Protein AF-G9ESB7-F1 (afdb_monomer)

pLDDT: mean 85.66, std 17.67, range [47.03, 98.62]

Nearest PDB structures (foldseek):
  6x62-assembly1_Bd  TM=8.348E-01  e=1.429E-19  Legionella pneumophila
  7muq-assembly1_KD  TM=8.216E-01  e=1.855E-19  Legionella pneumophila
  3ady-assembly1_A  TM=9.720E-01  e=7.922E-17  Legionella pneumophila subsp. pneumophila str. Philadelphia 1
  7muy-assembly1_FD  TM=8.218E-01  e=1.226E-18  Legionella pneumophila
  6x62-assembly1_ED  TM=7.582E-01  e=1.698E-18  Legionella pneumophila

Solvent-accessible surface area (backbone atoms only — not comparable to full-atom values): 7096 Å² total; per-residue (Å²): 124,67,67,66,57,51,55,53,50,53,52,52,52,49,48,56,52,49,50,63,71,71,48,69,80,69,80,81,48,54,82,40,38,48,89,42,81,60,29,59,50,67,46,65,43,81,48,76,45,51,49,68,60,56,54,45,52,53,28,50,76,40,71,26,46,75,43,80,41,69,68,84,60,96,68,74,59,64,40,76,46,83,48,73,73,38,32,46,32,55,53,51,49,55,51,30,58,64,40,50,82,55,28,44,56,38,49,40,74,92,78,34,36,35,35,43,34,38,47,88,83,81,129

InterPro domains:
  IPR031817 DotD protein [PF16816] (2-118)
  IPR038140 DotD superfamily [G3DSA:3.55.50.60] (1-123)

Radius of gyration: 17.4 Å; Cα contacts (8 Å, |Δi|>4): 172; chains: 1; bounding box: 59×30×37 Å

Foldseek 3Di:
DVVVVVVVVVVVVVVVVVCPVVPPPQPPCCVQLPDDPLQQDWDFDFDWAALVVVLCVLLVSSVAAEAEADDQDPDGQIDGDGGDTDTSSVVLVNSQRSCPQQWHWGADRVRRYIYIYGDPPDD

Mean predicted aligned error: 9.07 Å

Structure (mmCIF, N/CA/C/O backbone):
data_AF-G9ESB7-F1
#
_entry.id   AF-G9ESB7-F1
#
loop_
_atom_site.group_PDB
_atom_site.id
_atom_site.type_symbol
_atom_site.label_atom_id
_atom_site.label_alt_id
_atom_site.label_comp_id
_atom_site.label_asym_id
_atom_sit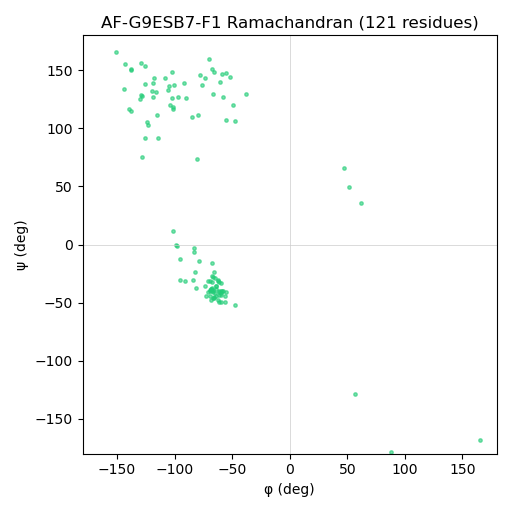e.label_entity_id
_atom_site.label_seq_id
_atom_site.pdbx_PDB_ins_c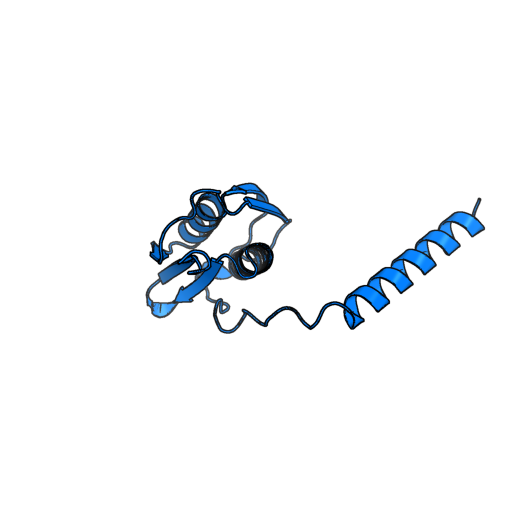ode
_atom_site.Cartn_x
_atom_site.Cartn_y
_atom_site.Cartn_z
_atom_site.occupancy
_atom_site.B_iso_or_equiv
_atom_site.auth_seq_id
_atom_site.auth_comp_id
_atom_site.auth_asym_id
_atom_site.auth_atom_id
_atom_site.pdbx_PDB_model_num
ATOM 1 N N . MET A 1 1 ? 46.283 9.165 3.945 1.00 52.16 1 MET A N 1
ATOM 2 C CA . MET A 1 1 ? 45.005 8.443 4.168 1.00 52.16 1 MET A CA 1
ATOM 3 C C . MET A 1 1 ? 43.826 9.349 4.549 1.00 52.16 1 MET A C 1
ATOM 5 O O . MET A 1 1 ? 42.706 8.870 4.475 1.00 52.16 1 MET A O 1
ATOM 9 N N . ALA A 1 2 ? 44.010 10.641 4.865 1.00 53.44 2 ALA A N 1
ATOM 10 C CA . ALA A 1 2 ? 42.884 11.561 5.098 1.00 53.44 2 ALA A CA 1
ATOM 11 C C . ALA A 1 2 ? 42.264 12.125 3.797 1.00 53.44 2 ALA A C 1
ATOM 13 O O . ALA A 1 2 ? 41.046 12.224 3.688 1.00 53.44 2 ALA A O 1
ATOM 14 N N . GLU A 1 3 ? 43.074 12.417 2.773 1.00 52.06 3 GLU A N 1
ATOM 15 C CA . GLU A 1 3 ? 42.596 13.027 1.515 1.00 52.06 3 GLU A CA 1
ATOM 16 C C . GLU A 1 3 ? 41.682 12.120 0.673 1.00 52.06 3 GLU A C 1
ATOM 18 O O . GLU A 1 3 ? 40.746 12.612 0.047 1.00 52.06 3 GLU A O 1
ATOM 23 N N . ALA A 1 4 ? 41.889 10.798 0.702 1.00 51.47 4 ALA A N 1
ATOM 24 C CA . ALA A 1 4 ? 41.054 9.836 -0.028 1.00 51.47 4 ALA A CA 1
ATOM 25 C C . ALA A 1 4 ? 39.642 9.691 0.576 1.00 51.47 4 ALA A C 1
ATOM 27 O O . ALA A 1 4 ? 38.678 9.459 -0.144 1.00 51.47 4 ALA A O 1
ATOM 28 N N . ALA A 1 5 ? 39.500 9.864 1.894 1.00 49.16 5 ALA A N 1
ATOM 29 C CA . ALA A 1 5 ? 38.197 9.805 2.558 1.00 49.16 5 ALA A CA 1
ATOM 30 C C . ALA A 1 5 ? 37.353 11.065 2.276 1.00 49.16 5 ALA A C 1
ATOM 32 O O . ALA A 1 5 ? 36.137 10.976 2.095 1.00 49.16 5 ALA A O 1
ATOM 33 N N . VAL A 1 6 ? 38.005 12.231 2.179 1.00 54.91 6 VAL A N 1
ATOM 34 C CA . VAL A 1 6 ? 37.350 13.506 1.839 1.00 54.91 6 VAL A CA 1
ATOM 35 C C . VAL A 1 6 ? 36.878 13.517 0.382 1.00 54.91 6 VAL A C 1
ATOM 37 O O . VAL A 1 6 ? 35.738 13.880 0.116 1.00 54.91 6 VAL A O 1
ATOM 40 N N . SER A 1 7 ? 37.703 13.048 -0.556 1.00 52.81 7 SER A N 1
ATOM 41 C CA . SER A 1 7 ? 37.370 13.048 -1.992 1.00 52.81 7 SER A CA 1
ATOM 42 C C . SER A 1 7 ? 36.258 12.057 -2.372 1.00 52.81 7 SER A C 1
ATOM 44 O O . SER A 1 7 ? 35.442 12.351 -3.249 1.00 52.81 7 SER A O 1
ATOM 46 N N . VAL A 1 8 ? 36.147 10.926 -1.667 1.00 56.12 8 VAL A N 1
ATOM 47 C CA . VAL A 1 8 ? 34.990 10.020 -1.797 1.00 56.12 8 VAL A CA 1
ATOM 48 C C . VAL A 1 8 ? 33.714 10.672 -1.250 1.00 56.12 8 VAL A C 1
ATOM 50 O O . VAL A 1 8 ? 32.659 10.557 -1.868 1.00 56.12 8 VAL A O 1
ATOM 53 N N . SER A 1 9 ? 33.803 11.400 -0.133 1.00 48.91 9 SER A N 1
ATOM 54 C CA . SER A 1 9 ? 32.643 12.072 0.475 1.00 48.91 9 SER A CA 1
ATOM 55 C C . SER A 1 9 ? 32.099 13.205 -0.403 1.00 48.91 9 SER A C 1
ATOM 57 O O . SER A 1 9 ? 30.885 13.336 -0.548 1.00 48.91 9 SER A O 1
ATOM 59 N N . ASP A 1 10 ? 32.978 13.981 -1.042 1.00 60.06 10 ASP A N 1
ATOM 60 C CA . ASP A 1 10 ? 32.593 15.071 -1.950 1.00 60.06 10 ASP A CA 1
ATOM 61 C C . ASP A 1 10 ? 31.896 14.539 -3.216 1.00 60.06 10 ASP A C 1
ATOM 63 O O . ASP A 1 10 ? 30.843 15.030 -3.619 1.00 60.06 10 ASP A O 1
ATOM 67 N N . SER A 1 11 ? 32.408 13.431 -3.764 1.00 57.47 11 SER A N 1
ATOM 68 C CA . SER A 1 11 ? 31.804 12.741 -4.912 1.00 57.47 11 SER A CA 1
ATOM 69 C C . SER A 1 11 ? 30.417 12.171 -4.587 1.00 57.47 11 SER A C 1
ATOM 71 O O . SER A 1 11 ? 29.513 12.248 -5.415 1.00 57.47 11 SER A O 1
ATOM 73 N N . MET A 1 12 ? 30.219 11.645 -3.372 1.00 56.19 12 MET A N 1
ATOM 74 C CA . MET A 1 12 ? 28.910 11.164 -2.904 1.00 56.19 12 MET A CA 1
ATOM 75 C C . MET A 1 12 ? 27.913 12.316 -2.719 1.00 56.19 12 MET A C 1
ATOM 77 O O . MET A 1 12 ? 26.732 12.172 -3.034 1.00 56.19 12 MET A O 1
ATOM 81 N N . HIS A 1 13 ? 28.373 13.476 -2.243 1.00 58.38 13 HIS A N 1
ATOM 82 C CA . HIS A 1 13 ? 27.533 14.667 -2.122 1.00 58.38 13 HIS A CA 1
ATOM 83 C C . HIS A 1 13 ? 27.146 15.258 -3.478 1.00 58.38 13 HIS A C 1
ATOM 85 O O . HIS A 1 13 ? 25.999 15.678 -3.648 1.00 58.38 13 HIS A O 1
ATOM 91 N N . GLU A 1 14 ? 28.064 15.266 -4.442 1.00 64.56 14 GLU A N 1
ATOM 92 C CA . GLU A 1 14 ? 27.771 15.715 -5.801 1.00 64.56 14 GLU A CA 1
ATOM 93 C C . GLU A 1 14 ? 26.836 14.733 -6.515 1.00 64.56 14 GLU A C 1
ATOM 95 O O . GLU A 1 14 ? 25.872 15.178 -7.132 1.00 64.56 14 GLU A O 1
ATOM 100 N N . MET A 1 15 ? 27.021 13.415 -6.332 1.00 51.88 15 MET A N 1
ATOM 101 C CA . MET A 1 15 ? 26.074 12.382 -6.781 1.00 51.88 15 MET A CA 1
ATOM 102 C 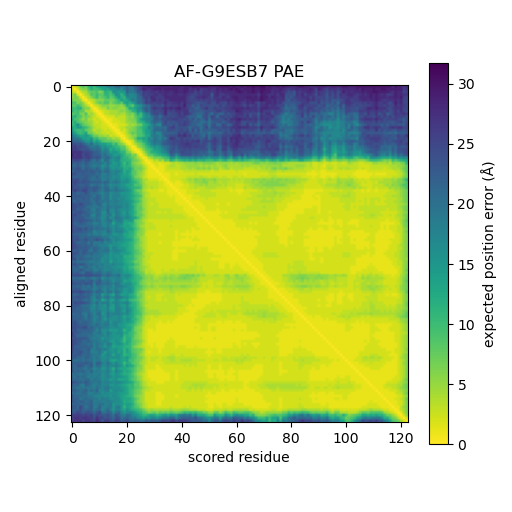C . MET A 1 15 ? 24.668 12.604 -6.206 1.00 51.88 15 MET A C 1
ATOM 104 O O . MET A 1 15 ?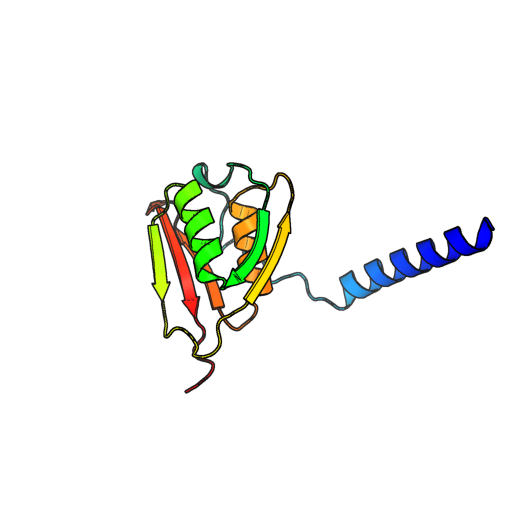 23.701 12.694 -6.956 1.00 51.88 15 MET A O 1
ATOM 108 N N . ALA A 1 16 ? 24.547 12.816 -4.894 1.00 57.03 16 ALA A N 1
ATOM 109 C CA . ALA A 1 16 ? 23.258 13.103 -4.269 1.00 57.03 16 ALA A CA 1
ATOM 110 C C . ALA A 1 16 ? 22.617 14.405 -4.795 1.00 57.03 16 ALA A C 1
ATOM 112 O O . ALA A 1 16 ? 21.390 14.516 -4.871 1.00 57.03 16 ALA A O 1
ATOM 113 N N . ARG A 1 17 ? 23.430 15.406 -5.169 1.00 58.09 17 ARG A N 1
ATOM 114 C CA . ARG A 1 17 ? 22.965 16.673 -5.754 1.00 58.09 17 ARG A CA 1
ATOM 115 C C . ARG A 1 17 ? 22.470 16.490 -7.189 1.00 58.09 17 ARG A C 1
ATOM 117 O O . ARG A 1 17 ? 21.404 17.013 -7.507 1.00 58.09 17 ARG A O 1
ATOM 124 N N . ILE A 1 18 ? 23.189 15.744 -8.032 1.00 58.69 18 ILE A N 1
ATOM 125 C CA . ILE A 1 18 ? 22.747 15.444 -9.404 1.00 58.69 18 ILE A CA 1
ATOM 126 C C . ILE A 1 18 ? 21.528 14.518 -9.410 1.00 58.69 18 ILE A C 1
ATOM 128 O O . ILE A 1 18 ? 20.611 14.758 -10.187 1.00 58.69 18 ILE A O 1
ATOM 132 N N . GLU A 1 19 ? 21.445 13.532 -8.512 1.00 49.44 19 GLU A N 1
ATOM 133 C CA . GLU A 1 19 ? 20.271 12.659 -8.394 1.00 49.44 19 GLU A CA 1
ATOM 134 C C . GLU A 1 19 ? 19.017 13.477 -8.070 1.00 49.44 19 GLU A C 1
ATOM 136 O O . GLU A 1 19 ? 17.975 13.277 -8.689 1.00 49.44 19 GLU A O 1
ATOM 141 N N . LYS A 1 20 ? 19.131 14.492 -7.204 1.00 49.16 20 LYS A N 1
ATOM 142 C CA . LYS A 1 20 ? 18.029 15.413 -6.881 1.00 49.16 20 LYS A CA 1
ATOM 143 C C . LYS A 1 20 ? 17.565 16.292 -8.052 1.00 49.16 20 LYS A C 1
ATOM 145 O O . LYS A 1 20 ? 16.452 16.807 -8.006 1.00 49.16 20 LYS A O 1
ATOM 150 N N . VAL A 1 21 ? 18.426 16.523 -9.046 1.00 53.50 21 VAL A N 1
ATOM 151 C CA . VAL A 1 21 ? 18.147 17.363 -10.227 1.00 53.50 21 VAL A CA 1
ATOM 152 C C . VAL A 1 21 ? 17.678 16.520 -11.418 1.00 53.50 21 VAL A C 1
ATOM 154 O O . VAL A 1 21 ? 16.891 16.995 -12.234 1.00 53.50 21 VAL A O 1
ATOM 157 N N . VAL A 1 22 ? 18.137 15.270 -11.518 1.00 52.19 22 VAL A N 1
ATOM 158 C CA . VAL A 1 22 ? 17.835 14.350 -12.626 1.00 52.19 22 VAL A CA 1
ATOM 159 C C . VAL A 1 22 ? 16.591 13.501 -12.345 1.00 52.19 22 VAL A C 1
ATOM 161 O O . VAL A 1 22 ? 15.850 13.182 -13.274 1.00 52.19 22 VAL A O 1
ATOM 164 N N . VAL A 1 23 ? 16.319 13.163 -11.081 1.00 49.47 23 VAL A N 1
ATOM 165 C CA . VAL A 1 23 ? 15.084 12.484 -10.675 1.00 49.47 23 VAL A CA 1
ATOM 166 C C . VAL A 1 23 ? 14.015 13.563 -10.456 1.00 49.47 23 VAL A C 1
ATOM 168 O O . VAL A 1 23 ? 14.138 14.341 -9.508 1.00 49.47 23 VAL A O 1
ATOM 171 N N . PRO A 1 24 ? 12.977 13.675 -11.314 1.00 47.03 24 PRO A N 1
ATOM 172 C CA . PRO A 1 24 ? 11.886 14.615 -11.066 1.00 47.03 24 PRO A CA 1
ATOM 173 C C . PRO A 1 24 ? 11.297 14.335 -9.678 1.00 47.03 24 PRO A C 1
ATOM 175 O O . PRO A 1 24 ? 11.301 13.171 -9.265 1.00 47.03 24 PRO A O 1
ATOM 178 N N . PRO A 1 25 ? 10.800 15.360 -8.952 1.00 53.19 25 PRO A N 1
ATOM 179 C CA . PRO A 1 25 ? 10.224 15.157 -7.629 1.00 53.19 25 PRO A CA 1
ATOM 180 C C . PRO A 1 25 ? 9.232 14.006 -7.728 1.00 53.19 25 PRO A C 1
ATOM 182 O O . PRO A 1 25 ? 8.334 14.035 -8.576 1.00 53.19 25 PRO A O 1
ATOM 185 N N . HIS A 1 26 ? 9.494 12.959 -6.942 1.00 59.56 26 HIS A N 1
ATOM 186 C CA . HIS A 1 26 ? 8.693 11.747 -6.876 1.00 59.56 26 HIS A CA 1
ATOM 187 C C . HIS A 1 26 ? 7.220 12.127 -6.979 1.00 59.56 26 HIS A C 1
ATOM 189 O O . HIS A 1 26 ? 6.795 13.061 -6.299 1.00 59.56 26 HIS A O 1
ATOM 195 N N . LYS A 1 27 ? 6.472 11.473 -7.876 1.00 62.78 27 LYS A N 1
ATOM 196 C CA . LYS A 1 27 ? 5.048 11.756 -8.082 1.00 62.78 27 LYS A CA 1
ATOM 197 C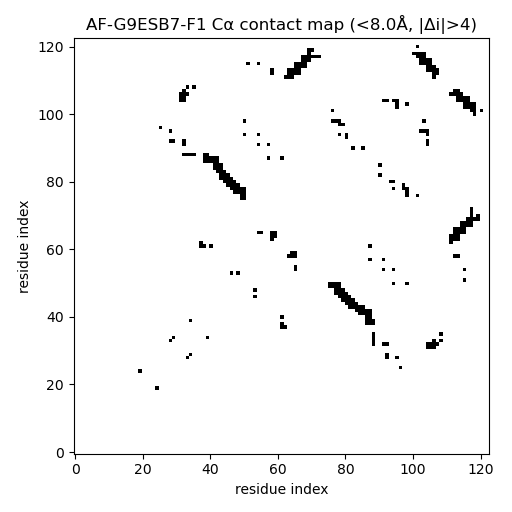 C . LYS A 1 27 ? 4.370 11.819 -6.716 1.00 62.78 27 LYS A C 1
ATOM 199 O O . LYS A 1 27 ? 4.194 10.773 -6.109 1.00 62.78 27 LYS A O 1
ATOM 204 N N . ASP A 1 28 ? 4.016 13.018 -6.258 1.00 80.88 28 ASP A N 1
ATOM 205 C CA . ASP A 1 28 ? 3.453 13.207 -4.926 1.00 80.88 28 ASP A CA 1
ATOM 206 C C . ASP A 1 28 ? 2.224 12.303 -4.772 1.00 80.88 28 ASP A C 1
ATOM 208 O O . ASP A 1 28 ? 1.184 12.508 -5.401 1.00 80.88 28 ASP A O 1
ATOM 212 N N . ASN A 1 29 ? 2.384 11.239 -3.989 1.00 89.75 29 ASN A N 1
ATOM 213 C CA . ASN A 1 29 ? 1.339 10.261 -3.717 1.00 89.75 29 ASN A CA 1
ATOM 214 C C . ASN A 1 29 ? 0.705 10.501 -2.344 1.00 89.75 29 ASN A C 1
ATOM 216 O O . ASN A 1 29 ? -0.087 9.687 -1.874 1.00 89.75 29 ASN A O 1
ATOM 220 N N . THR A 1 30 ? 0.985 11.645 -1.708 1.00 90.56 30 THR A N 1
ATOM 221 C CA . THR A 1 30 ? 0.364 12.026 -0.434 1.00 90.56 30 THR A CA 1
ATOM 222 C C . THR A 1 30 ? -1.135 12.289 -0.585 1.00 90.56 30 THR A C 1
ATOM 224 O O . THR A 1 30 ? -1.895 12.031 0.346 1.00 90.56 30 THR A O 1
ATOM 227 N N . LEU A 1 31 ? -1.589 12.714 -1.771 1.00 90.69 31 LEU A N 1
ATOM 228 C CA . LEU A 1 31 ? -3.013 12.866 -2.082 1.00 90.69 31 LEU A CA 1
ATOM 229 C C . LEU A 1 31 ? -3.739 11.519 -2.213 1.00 90.69 31 LEU A C 1
ATOM 231 O O . LEU A 1 31 ? -4.871 11.382 -1.750 1.00 90.69 31 LEU A O 1
ATOM 235 N N . THR A 1 32 ? -3.111 10.520 -2.840 1.00 95.06 32 THR A N 1
ATOM 236 C CA . THR A 1 32 ? -3.694 9.175 -3.004 1.00 95.06 32 THR A CA 1
ATOM 237 C C . THR A 1 32 ? -3.501 8.303 -1.769 1.00 95.06 32 THR A C 1
ATOM 239 O O . THR A 1 32 ? -4.281 7.378 -1.544 1.00 95.06 32 THR A O 1
ATOM 242 N N . ILE A 1 33 ? -2.488 8.600 -0.958 1.00 97.12 33 ILE A N 1
ATOM 243 C CA . ILE A 1 33 ? -2.134 7.909 0.281 1.00 97.12 33 ILE A CA 1
ATOM 244 C C . ILE A 1 33 ? -2.013 8.977 1.378 1.00 97.12 33 ILE A C 1
ATOM 246 O O . ILE A 1 33 ? -0.899 9.361 1.743 1.00 97.12 33 ILE A O 1
ATOM 250 N N . PRO A 1 34 ? -3.133 9.517 1.893 1.00 96.19 34 PRO A N 1
ATOM 251 C CA . PRO A 1 34 ? -3.105 10.570 2.903 1.00 96.19 34 PRO A CA 1
ATOM 252 C C . PRO A 1 34 ? -2.612 10.062 4.255 1.00 96.19 34 PRO A C 1
ATOM 254 O O . PRO A 1 34 ? -2.684 8.876 4.582 1.00 96.19 34 PRO A O 1
ATOM 257 N N . ASN A 1 35 ? -2.165 10.997 5.090 1.00 92.12 35 ASN A N 1
ATOM 258 C CA . ASN A 1 35 ? -1.992 10.718 6.509 1.00 92.12 35 ASN A CA 1
ATOM 259 C C . ASN A 1 35 ? -3.378 10.489 7.133 1.00 92.12 35 ASN A C 1
ATOM 261 O O . ASN A 1 35 ? -4.284 11.304 6.966 1.00 92.12 35 ASN A O 1
ATOM 265 N N . ALA A 1 36 ? -3.540 9.393 7.866 1.00 93.75 36 ALA A N 1
ATOM 266 C CA . ALA A 1 36 ? -4.756 9.072 8.607 1.00 93.75 36 ALA A CA 1
ATOM 267 C C . ALA A 1 36 ? -4.374 8.518 9.977 1.00 93.75 36 ALA A C 1
ATOM 269 O O . ALA A 1 36 ? -3.327 7.888 10.095 1.00 93.75 36 ALA A O 1
ATOM 270 N N . TYR A 1 37 ? -5.224 8.705 10.991 1.00 93.81 37 TYR A N 1
ATOM 271 C CA . TYR A 1 37 ? -4.943 8.308 12.379 1.00 93.81 37 TYR A CA 1
ATOM 272 C C . TYR A 1 37 ? -4.399 6.869 12.497 1.00 93.81 37 TYR A C 1
ATOM 274 O O . TYR A 1 37 ? -3.302 6.648 12.998 1.00 93.81 37 TYR A O 1
ATOM 282 N N . ASN A 1 38 ? -5.099 5.902 11.901 1.00 93.31 38 ASN A N 1
ATOM 283 C CA . ASN A 1 38 ? -4.709 4.485 11.902 1.00 93.31 38 ASN A CA 1
ATOM 284 C C . ASN A 1 38 ? -3.431 4.169 11.095 1.00 93.31 38 ASN A C 1
ATOM 286 O O . ASN A 1 38 ? -2.860 3.093 11.243 1.00 93.31 38 ASN A O 1
ATOM 290 N N . LEU A 1 39 ? -2.985 5.081 10.227 1.00 96.19 39 LEU A N 1
ATOM 291 C CA . LEU A 1 39 ? -1.756 4.948 9.437 1.00 96.19 39 LEU A CA 1
ATOM 292 C C . LEU A 1 39 ? -0.562 5.687 10.059 1.00 96.19 39 LEU A C 1
ATOM 294 O O . LEU A 1 39 ? 0.540 5.621 9.516 1.00 96.19 39 LEU A O 1
ATOM 298 N N . GLN A 1 40 ? -0.757 6.373 11.191 1.00 96.44 40 GLN A N 1
ATOM 299 C CA . GLN A 1 40 ? 0.333 7.001 11.944 1.00 96.44 40 GLN A CA 1
ATOM 300 C C . GLN A 1 40 ? 1.120 6.007 12.800 1.00 96.44 40 GLN A C 1
ATOM 302 O O . GLN A 1 40 ? 2.219 6.340 13.246 1.00 96.44 40 GLN A O 1
ATOM 307 N N . ALA A 1 41 ? 0.585 4.798 13.012 1.00 95.50 41 ALA A N 1
ATOM 308 C CA . ALA A 1 41 ? 1.325 3.707 13.630 1.00 95.50 41 ALA A CA 1
ATOM 309 C C . ALA A 1 41 ? 2.664 3.506 12.908 1.00 95.50 41 ALA A C 1
ATOM 311 O O . ALA A 1 41 ? 2.764 3.703 11.695 1.00 95.50 41 ALA A O 1
ATOM 312 N N . ARG A 1 42 ? 3.701 3.153 13.666 1.00 97.38 42 ARG A N 1
ATOM 313 C CA . ARG A 1 42 ? 5.067 3.031 13.154 1.00 97.38 42 ARG A CA 1
ATOM 314 C C . ARG A 1 42 ? 5.470 1.570 13.074 1.00 97.38 42 ARG A C 1
ATOM 316 O O . ARG A 1 42 ? 5.094 0.774 13.933 1.00 97.38 42 ARG A O 1
ATOM 323 N N . ALA A 1 43 ? 6.228 1.228 12.044 1.00 96.38 43 ALA A N 1
ATOM 324 C CA . ALA A 1 43 ? 6.757 -0.108 11.842 1.00 96.38 43 ALA A CA 1
ATOM 325 C C . ALA A 1 43 ? 8.169 -0.054 11.256 1.00 96.38 43 ALA A C 1
ATOM 327 O O . ALA A 1 43 ? 8.553 0.900 10.579 1.00 96.38 43 ALA A O 1
ATOM 328 N N . SER A 1 44 ? 8.921 -1.118 11.510 1.00 96.94 44 SER A N 1
ATOM 329 C CA . SER A 1 44 ? 10.151 -1.432 10.791 1.00 96.94 44 SER A CA 1
ATOM 330 C C . SER A 1 44 ? 9.852 -2.582 9.838 1.00 96.94 44 SER A C 1
ATOM 332 O O . SER A 1 44 ? 9.172 -3.537 10.217 1.00 96.94 44 SER A O 1
ATOM 334 N N . VAL A 1 45 ? 10.338 -2.483 8.608 1.00 95.62 45 VAL A N 1
ATOM 335 C CA . VAL A 1 45 ? 10.092 -3.456 7.546 1.00 95.62 45 VAL A CA 1
ATOM 336 C C . VAL A 1 45 ? 11.429 -3.858 6.957 1.00 95.62 45 VAL A C 1
ATOM 338 O O . VAL A 1 45 ? 12.203 -3.001 6.548 1.00 95.62 45 VAL A O 1
ATOM 341 N N . ASP A 1 46 ? 11.673 -5.160 6.895 1.00 95.81 46 ASP A N 1
ATOM 342 C CA . ASP A 1 46 ? 12.711 -5.747 6.058 1.00 95.81 46 ASP A CA 1
ATOM 343 C C . ASP A 1 46 ? 12.018 -6.776 5.164 1.00 95.81 46 ASP A C 1
ATOM 345 O O . ASP A 1 46 ? 11.505 -7.793 5.640 1.00 95.81 46 ASP A O 1
ATOM 349 N N . TRP A 1 47 ? 11.844 -6.426 3.892 1.00 95.81 47 TRP A N 1
ATOM 350 C CA . TRP A 1 47 ? 11.016 -7.180 2.959 1.00 95.81 47 TRP A CA 1
ATOM 351 C C . TRP A 1 47 ? 11.616 -7.175 1.563 1.00 95.81 47 TRP A C 1
ATOM 353 O O . TRP A 1 47 ? 11.921 -6.113 1.030 1.00 95.81 47 TRP A O 1
ATOM 363 N N . SER A 1 48 ? 11.655 -8.348 0.936 1.00 96.38 48 SER A N 1
ATOM 364 C CA . SER A 1 48 ? 11.909 -8.506 -0.495 1.00 96.38 48 SER A CA 1
ATOM 365 C C . SER A 1 48 ? 10.946 -9.553 -1.045 1.00 96.38 48 SER A C 1
ATOM 367 O O . SER A 1 48 ? 10.998 -10.718 -0.653 1.00 96.38 48 SER A O 1
ATOM 369 N N . GLY A 1 49 ? 10.040 -9.155 -1.937 1.00 94.94 49 GLY A N 1
ATOM 370 C CA . GLY A 1 49 ? 9.011 -10.062 -2.442 1.00 94.94 49 GLY A CA 1
ATOM 371 C C . GLY A 1 49 ? 7.869 -9.359 -3.174 1.00 94.94 49 GLY A C 1
ATOM 372 O O . GLY A 1 49 ? 7.978 -8.170 -3.487 1.00 94.94 49 GLY A O 1
ATOM 373 N N . PRO A 1 50 ? 6.768 -10.078 -3.462 1.00 97.25 50 PRO A N 1
ATOM 374 C CA . PRO A 1 50 ? 5.606 -9.521 -4.146 1.00 97.25 50 PRO A CA 1
ATOM 375 C C . PRO A 1 50 ? 4.959 -8.363 -3.379 1.00 97.25 50 PRO A C 1
ATOM 377 O O . PRO A 1 50 ? 4.790 -8.422 -2.159 1.00 97.25 50 PRO A O 1
ATOM 380 N N . ILE A 1 51 ? 4.540 -7.333 -4.115 1.00 97.38 51 ILE A N 1
ATOM 381 C CA . ILE A 1 51 ? 3.879 -6.141 -3.569 1.00 97.38 51 ILE A CA 1
ATOM 382 C C . ILE A 1 51 ? 2.599 -6.461 -2.782 1.00 97.38 51 ILE A C 1
ATOM 384 O O . ILE A 1 51 ? 2.379 -5.893 -1.715 1.00 97.38 51 ILE A O 1
ATOM 388 N N . GLU A 1 52 ? 1.783 -7.403 -3.265 1.00 97.06 52 GLU A N 1
ATOM 389 C CA . GLU A 1 52 ? 0.486 -7.766 -2.671 1.00 97.06 52 GLU A CA 1
ATOM 390 C C . GLU A 1 52 ? 0.604 -8.170 -1.210 1.00 97.06 52 GLU A C 1
ATOM 392 O O . GLU A 1 52 ? -0.200 -7.752 -0.373 1.00 97.06 52 GLU A O 1
ATOM 397 N N . GLU A 1 53 ? 1.614 -8.980 -0.904 1.00 97.00 53 GLU A N 1
ATOM 398 C CA . GLU A 1 53 ? 1.770 -9.540 0.425 1.00 97.00 53 GLU A CA 1
ATOM 399 C C . GLU A 1 53 ? 2.133 -8.449 1.432 1.00 97.00 53 GLU A C 1
ATOM 401 O O . GLU A 1 53 ? 1.488 -8.338 2.480 1.00 97.00 53 GLU A O 1
ATOM 406 N N . LEU A 1 54 ? 3.108 -7.594 1.103 1.00 97.81 54 LEU A N 1
ATOM 407 C CA . LEU A 1 54 ? 3.488 -6.505 1.995 1.00 97.81 54 LEU A CA 1
ATOM 408 C C . LEU A 1 54 ? 2.361 -5.477 2.128 1.00 97.81 54 LEU A C 1
ATOM 410 O O . LEU A 1 54 ? 2.009 -5.125 3.254 1.00 97.81 54 LEU A O 1
ATOM 414 N N . THR A 1 55 ? 1.731 -5.049 1.027 1.00 98.19 55 THR A N 1
ATOM 415 C CA . THR A 1 55 ? 0.580 -4.133 1.085 1.00 98.19 55 THR A CA 1
ATOM 416 C C . THR A 1 55 ? -0.527 -4.705 1.970 1.00 98.19 55 THR A C 1
ATOM 418 O O . THR A 1 55 ? -1.095 -3.982 2.791 1.00 98.19 55 THR A O 1
ATOM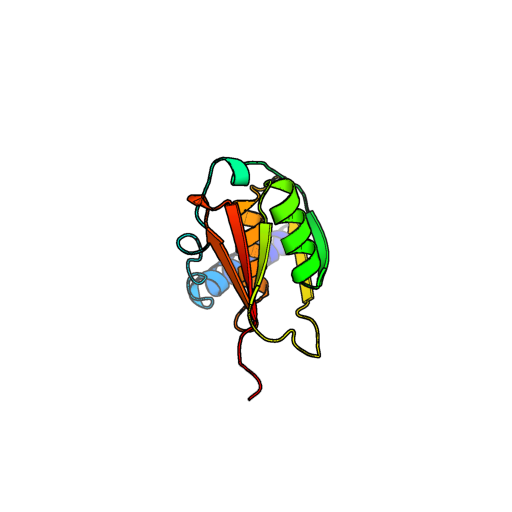 421 N N . SER A 1 56 ? -0.796 -6.013 1.882 1.00 98.25 56 SER A N 1
ATOM 422 C CA . SER A 1 56 ? -1.806 -6.655 2.721 1.00 98.25 56 SER A CA 1
ATOM 423 C C . SER A 1 56 ? -1.420 -6.719 4.196 1.00 98.25 56 SER A C 1
ATOM 425 O O . SER A 1 56 ? -2.291 -6.550 5.053 1.00 98.25 56 SER A O 1
ATOM 427 N N . ARG A 1 57 ? -0.144 -6.958 4.517 1.00 97.94 57 ARG A N 1
ATOM 428 C CA . ARG A 1 57 ? 0.355 -6.944 5.901 1.00 97.94 57 ARG A CA 1
ATOM 429 C C . ARG A 1 57 ? 0.236 -5.546 6.512 1.00 97.94 57 ARG A C 1
ATOM 431 O O . ARG A 1 57 ? -0.261 -5.423 7.630 1.00 97.94 57 ARG A O 1
ATOM 438 N N . ILE A 1 58 ? 0.613 -4.506 5.765 1.00 98.06 58 ILE A N 1
ATOM 439 C CA . ILE A 1 58 ? 0.528 -3.109 6.213 1.00 98.06 58 ILE A CA 1
ATOM 440 C C . ILE A 1 58 ? -0.930 -2.673 6.403 1.00 98.06 58 ILE A C 1
ATOM 442 O O . ILE A 1 58 ? -1.276 -2.134 7.453 1.00 98.06 58 ILE A O 1
ATOM 446 N N . ALA A 1 59 ? -1.814 -2.976 5.448 1.00 98.00 59 ALA A N 1
ATOM 447 C CA . ALA A 1 59 ? -3.241 -2.684 5.582 1.00 98.00 59 ALA A CA 1
ATOM 448 C C . ALA A 1 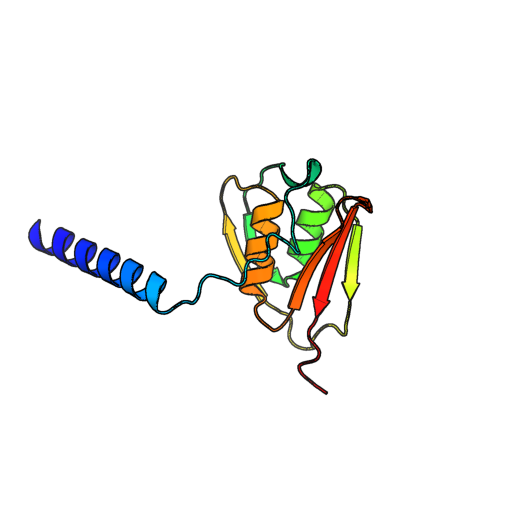59 ? -3.856 -3.396 6.797 1.00 98.00 59 ALA A C 1
ATOM 450 O O . ALA A 1 59 ? -4.584 -2.778 7.571 1.00 98.00 59 ALA A O 1
ATOM 451 N N . LYS A 1 60 ? -3.513 -4.673 7.020 1.00 97.94 60 LYS A N 1
ATOM 452 C CA . LYS A 1 60 ? -3.973 -5.432 8.190 1.00 97.94 60 LYS A CA 1
ATOM 453 C C . LYS A 1 60 ? -3.499 -4.803 9.503 1.00 97.94 60 LYS A C 1
ATOM 455 O O . LYS A 1 60 ? -4.304 -4.688 10.423 1.00 97.94 60 LYS A O 1
ATOM 460 N N . ALA A 1 61 ? -2.238 -4.375 9.581 1.00 96.88 61 ALA A N 1
ATOM 461 C CA . ALA A 1 61 ? -1.693 -3.684 10.753 1.00 96.88 61 ALA A CA 1
ATOM 462 C C . ALA A 1 61 ? -2.397 -2.343 11.029 1.00 96.88 61 ALA A C 1
ATOM 464 O O . ALA A 1 61 ? -2.552 -1.959 12.182 1.00 96.88 61 ALA A O 1
ATOM 465 N N . ALA A 1 62 ? -2.880 -1.667 9.983 1.00 97.31 62 ALA A N 1
ATOM 466 C CA . ALA A 1 62 ? -3.663 -0.438 10.091 1.00 97.31 62 ALA A CA 1
ATOM 467 C C . ALA A 1 62 ? -5.164 -0.666 10.366 1.00 97.31 62 ALA A C 1
ATOM 469 O O . ALA A 1 62 ? -5.911 0.304 10.491 1.00 97.31 62 ALA A O 1
ATOM 470 N N . HIS A 1 63 ? -5.635 -1.919 10.416 1.00 97.62 63 HIS A N 1
ATOM 471 C CA . HIS A 1 63 ? -7.060 -2.287 10.437 1.00 97.62 63 HIS A CA 1
ATOM 472 C C . HIS A 1 63 ? -7.849 -1.845 9.187 1.00 97.62 63 HIS A C 1
ATOM 474 O O . HIS A 1 63 ? -9.022 -1.481 9.272 1.00 97.62 63 HIS A O 1
ATOM 480 N N . TYR A 1 64 ? -7.213 -1.886 8.015 1.00 98.31 64 TYR A N 1
ATOM 481 C CA . TYR A 1 64 ? -7.831 -1.604 6.718 1.00 98.31 64 TYR A CA 1
ATOM 482 C C . TYR A 1 64 ? -8.116 -2.904 5.969 1.00 98.31 64 TYR A C 1
ATOM 484 O O . TYR A 1 64 ? -7.377 -3.887 6.056 1.00 98.31 64 TYR A O 1
ATOM 492 N N . LYS A 1 65 ? -9.181 -2.890 5.171 1.00 98.38 65 LYS A N 1
ATOM 493 C CA . LYS A 1 65 ? -9.444 -3.925 4.170 1.00 98.38 65 LYS A CA 1
ATOM 494 C C . LYS A 1 65 ? -8.558 -3.685 2.954 1.00 98.38 65 LYS A C 1
ATOM 496 O O . LYS A 1 65 ? -8.317 -2.541 2.577 1.00 98.38 65 LYS A O 1
ATOM 501 N N . VAL A 1 66 ? -8.128 -4.762 2.309 1.00 97.94 66 VAL A N 1
ATOM 502 C CA . VAL A 1 66 ? -7.378 -4.699 1.049 1.00 97.94 66 VAL A CA 1
ATOM 503 C C . VAL A 1 66 ? -8.324 -4.988 -0.100 1.00 97.94 66 VAL A C 1
ATOM 505 O O . VAL A 1 66 ? -9.129 -5.918 -0.023 1.00 97.94 66 VAL A O 1
ATOM 508 N N . ARG A 1 67 ? -8.207 -4.226 -1.183 1.00 98.12 67 ARG A N 1
ATOM 509 C CA . ARG A 1 67 ? -8.905 -4.506 -2.436 1.00 98.12 67 ARG A CA 1
ATOM 510 C C . ARG A 1 67 ? -7.927 -4.461 -3.599 1.00 98.12 67 ARG A C 1
ATOM 512 O O . ARG A 1 67 ? -7.254 -3.461 -3.810 1.00 98.12 67 ARG A O 1
ATOM 519 N N . ILE A 1 68 ? -7.874 -5.540 -4.367 1.00 96.50 68 ILE A N 1
ATOM 520 C CA . ILE A 1 68 ? -7.025 -5.627 -5.555 1.00 96.50 68 ILE A CA 1
ATOM 521 C C . ILE A 1 68 ? -7.886 -5.305 -6.776 1.00 96.50 68 ILE A C 1
ATOM 523 O O . ILE A 1 68 ? -8.961 -5.883 -6.950 1.00 96.50 68 ILE A O 1
ATOM 527 N N . LEU A 1 69 ? -7.438 -4.356 -7.595 1.00 96.00 69 LEU A N 1
ATOM 528 C CA . LEU A 1 69 ? -8.102 -3.932 -8.824 1.00 96.00 69 LEU A CA 1
ATOM 529 C C . LEU A 1 69 ? -7.202 -4.189 -10.034 1.00 96.00 69 LEU A C 1
ATOM 531 O O . LEU A 1 69 ? -5.993 -3.975 -9.989 1.00 96.00 69 LEU A O 1
ATOM 535 N N . GLY A 1 70 ? -7.820 -4.583 -11.145 1.00 92.31 70 GLY A N 1
ATOM 536 C CA . GLY A 1 70 ? -7.104 -4.971 -12.359 1.00 92.31 70 GLY A CA 1
ATOM 537 C C . GLY A 1 70 ? -6.726 -6.452 -12.370 1.00 92.31 70 GLY A C 1
ATOM 538 O O . GLY A 1 70 ? -7.074 -7.214 -11.469 1.00 92.31 70 GLY A O 1
ATOM 539 N N . LYS A 1 71 ? -6.049 -6.873 -13.441 1.00 91.38 71 LYS A N 1
ATOM 540 C CA . LYS A 1 71 ? -5.576 -8.249 -13.602 1.00 91.38 71 LYS A CA 1
ATOM 541 C C . LYS A 1 71 ? -4.179 -8.361 -13.003 1.00 91.38 71 LYS A C 1
ATOM 543 O O . LYS A 1 71 ? -3.299 -7.603 -13.403 1.00 91.38 71 LYS A O 1
ATOM 548 N N . VAL A 1 72 ? -3.986 -9.316 -12.095 1.00 91.19 72 VAL A N 1
ATOM 549 C CA . VAL A 1 72 ? -2.657 -9.628 -11.554 1.00 91.19 72 VAL A CA 1
ATOM 550 C C . VAL A 1 72 ? -1.730 -10.007 -12.718 1.00 91.19 72 VAL A C 1
ATOM 552 O O . VAL A 1 72 ? -2.113 -10.845 -13.546 1.00 91.19 72 VAL A O 1
ATOM 555 N N . PRO A 1 73 ? -0.555 -9.370 -12.852 1.00 90.56 73 PRO A N 1
ATOM 556 C CA . PRO A 1 73 ? 0.371 -9.677 -13.931 1.00 90.56 73 PRO A CA 1
ATOM 557 C C . PRO A 1 73 ? 0.918 -11.101 -13.783 1.00 90.56 73 PRO A C 1
ATOM 559 O O . PRO A 1 73 ? 1.102 -11.596 -12.675 1.00 90.56 73 PRO A O 1
ATOM 562 N N . ALA A 1 74 ? 1.216 -11.754 -14.910 1.00 91.19 74 ALA A N 1
ATOM 563 C CA . ALA A 1 74 ? 1.798 -13.101 -14.900 1.00 91.19 74 ALA A CA 1
ATOM 564 C C . ALA A 1 74 ? 3.180 -13.135 -14.222 1.00 91.19 74 ALA A C 1
ATOM 566 O O . ALA A 1 74 ? 3.550 -14.132 -13.611 1.00 91.19 74 ALA A O 1
ATOM 567 N N . ILE A 1 75 ? 3.926 -12.030 -14.325 1.00 91.44 75 ILE A N 1
ATOM 568 C CA . ILE A 1 75 ? 5.173 -11.806 -13.597 1.00 91.44 75 ILE A CA 1
ATOM 569 C C . ILE A 1 75 ? 4.848 -10.884 -12.411 1.00 91.44 75 ILE A C 1
ATOM 571 O O . ILE A 1 75 ? 4.441 -9.742 -12.652 1.00 91.44 75 ILE A O 1
ATOM 575 N N . PRO A 1 76 ? 5.021 -11.337 -11.155 1.00 93.56 76 PRO A N 1
ATOM 576 C CA . PRO A 1 76 ? 4.740 -10.522 -9.978 1.00 93.56 76 PRO A CA 1
ATOM 577 C C . PRO A 1 76 ? 5.558 -9.229 -9.944 1.00 93.56 76 PRO A C 1
ATOM 579 O O . PRO A 1 76 ? 6.720 -9.192 -10.353 1.00 93.56 76 PRO A O 1
ATOM 582 N N . ILE A 1 77 ? 4.967 -8.164 -9.401 1.00 94.00 77 ILE A N 1
ATOM 583 C CA . ILE A 1 77 ? 5.699 -6.927 -9.112 1.00 94.00 77 ILE A CA 1
ATOM 584 C C . ILE A 1 77 ? 6.457 -7.136 -7.805 1.00 94.00 77 ILE A C 1
ATOM 586 O O . ILE A 1 77 ? 5.846 -7.265 -6.742 1.00 94.00 77 ILE A O 1
ATOM 590 N N . LEU A 1 78 ? 7.781 -7.186 -7.904 1.00 95.12 78 LEU A N 1
ATOM 591 C CA . LEU A 1 78 ? 8.675 -7.332 -6.764 1.00 95.12 78 LEU A CA 1
ATOM 592 C C . LEU A 1 78 ? 9.105 -5.960 -6.248 1.00 95.12 78 LEU A C 1
ATOM 594 O O . LEU A 1 78 ? 9.421 -5.070 -7.037 1.00 95.12 78 LEU A O 1
ATOM 598 N N . ILE A 1 79 ? 9.141 -5.834 -4.928 1.00 95.56 79 ILE A N 1
ATOM 599 C CA . ILE A 1 79 ? 9.620 -4.661 -4.197 1.00 95.56 79 ILE A CA 1
ATOM 600 C C . ILE A 1 79 ? 10.634 -5.107 -3.140 1.00 95.56 79 ILE A C 1
ATOM 602 O O . ILE A 1 79 ? 10.607 -6.262 -2.702 1.00 95.56 79 ILE A O 1
ATOM 606 N N . SER A 1 80 ? 11.511 -4.198 -2.722 1.00 95.12 80 SER A N 1
ATOM 607 C CA . SER A 1 80 ? 12.489 -4.432 -1.663 1.00 95.12 80 SER A CA 1
ATOM 608 C C . SER A 1 80 ? 12.617 -3.212 -0.756 1.00 95.12 80 SER A C 1
ATOM 610 O O . SER A 1 80 ? 13.043 -2.150 -1.200 1.00 95.12 80 SER A O 1
ATOM 612 N N . LEU A 1 81 ? 12.266 -3.354 0.518 1.00 90.25 81 LEU A N 1
ATOM 613 C CA . LEU A 1 81 ? 12.229 -2.268 1.497 1.00 90.25 81 LEU A CA 1
ATOM 614 C C . LEU A 1 81 ? 12.998 -2.676 2.750 1.00 90.25 81 LEU A C 1
ATOM 616 O O . LEU A 1 81 ? 12.705 -3.714 3.339 1.00 90.25 81 LEU A O 1
ATOM 620 N N . THR A 1 82 ? 13.920 -1.815 3.179 1.00 95.25 82 THR A N 1
ATOM 621 C CA . THR A 1 82 ? 14.600 -1.908 4.476 1.00 95.25 82 THR A CA 1
ATOM 622 C C . THR A 1 82 ? 14.401 -0.578 5.193 1.00 95.25 82 THR A C 1
ATOM 624 O O . THR A 1 82 ? 15.144 0.382 5.003 1.00 95.25 82 THR A O 1
ATOM 627 N N . ILE A 1 83 ? 13.339 -0.516 5.988 1.00 93.38 83 ILE A N 1
ATOM 628 C CA . ILE A 1 83 ? 12.845 0.675 6.673 1.00 93.38 83 ILE A CA 1
ATOM 629 C C . ILE A 1 83 ? 12.882 0.433 8.179 1.00 93.38 83 ILE A C 1
ATOM 631 O O . ILE A 1 83 ? 12.506 -0.635 8.666 1.00 93.38 83 ILE A O 1
ATOM 635 N N . LYS A 1 84 ? 13.289 1.449 8.939 1.00 96.31 84 LYS A N 1
ATOM 636 C CA . LYS A 1 84 ? 13.258 1.426 10.403 1.00 96.31 84 LYS A CA 1
ATOM 637 C C . LYS A 1 84 ? 12.356 2.532 10.915 1.00 96.31 84 LYS A C 1
ATOM 639 O O . LYS A 1 84 ? 12.578 3.687 10.577 1.00 96.31 84 LYS A O 1
ATOM 644 N N . ASP A 1 85 ? 11.403 2.155 11.764 1.00 96.44 85 ASP A 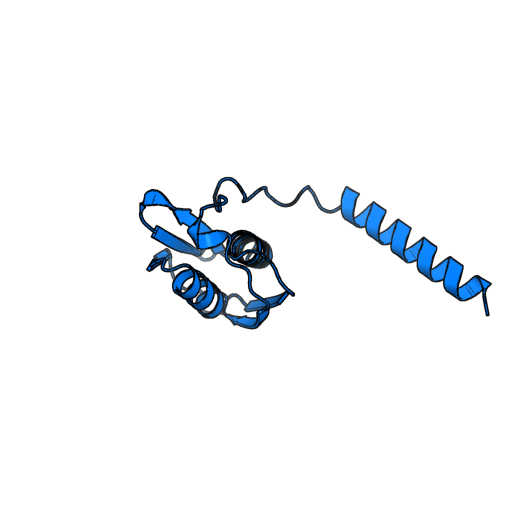N 1
ATOM 645 C CA . ASP A 1 85 ? 10.541 3.075 12.504 1.00 96.44 85 ASP A CA 1
ATOM 646 C C . ASP A 1 85 ? 9.943 4.177 11.606 1.00 96.44 85 ASP A C 1
ATOM 648 O O . ASP A 1 85 ? 10.259 5.356 11.726 1.00 96.44 85 ASP A O 1
ATOM 652 N N . GLN A 1 86 ? 9.082 3.801 10.664 1.00 97.12 86 GLN A N 1
ATOM 653 C CA . GLN A 1 86 ? 8.401 4.742 9.767 1.00 97.12 86 GLN A CA 1
ATOM 654 C C . GLN A 1 86 ? 6.891 4.528 9.843 1.00 97.12 86 GLN A C 1
ATOM 656 O O . GLN A 1 86 ? 6.429 3.449 10.221 1.00 97.12 86 GLN A O 1
ATOM 661 N N . SER A 1 87 ? 6.103 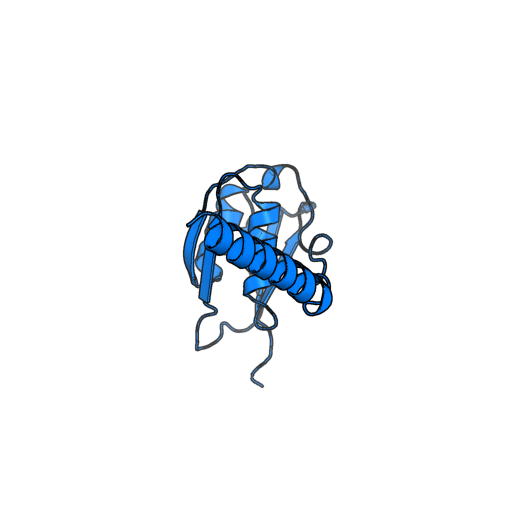5.567 9.553 1.00 97.88 87 SER A N 1
ATOM 662 C CA . SER A 1 87 ? 4.645 5.441 9.623 1.00 97.88 87 SER A CA 1
ATOM 663 C C . SER A 1 87 ? 4.127 4.490 8.540 1.00 97.88 87 SER A C 1
ATOM 665 O O . SER A 1 87 ? 4.708 4.390 7.459 1.00 97.88 87 SER A O 1
ATOM 667 N N . LEU A 1 88 ? 3.006 3.814 8.799 1.00 98.12 88 LEU A N 1
ATOM 668 C CA . LEU A 1 88 ? 2.382 2.940 7.800 1.00 98.12 88 LEU A CA 1
ATOM 669 C C . LEU A 1 88 ? 1.995 3.710 6.528 1.00 98.12 88 LEU A C 1
ATOM 671 O O . LEU A 1 88 ? 2.068 3.147 5.439 1.00 98.12 88 LEU A O 1
ATOM 675 N N . ALA A 1 89 ? 1.610 4.988 6.653 1.00 97.81 89 ALA A N 1
ATOM 676 C CA . ALA A 1 89 ? 1.345 5.854 5.502 1.00 97.81 89 ALA A CA 1
ATOM 677 C C . ALA A 1 89 ? 2.585 6.000 4.613 1.00 97.81 89 ALA A C 1
ATOM 679 O O . ALA A 1 89 ? 2.497 5.779 3.411 1.00 97.81 89 ALA A O 1
ATOM 680 N N . GLU A 1 90 ? 3.736 6.317 5.203 1.00 97.31 90 GLU A N 1
ATOM 681 C CA . GLU A 1 90 ? 4.987 6.456 4.458 1.00 97.31 90 GLU A CA 1
ATOM 682 C C . GLU A 1 90 ? 5.433 5.131 3.837 1.00 97.31 90 GLU A C 1
ATOM 684 O O . GLU A 1 90 ? 5.783 5.098 2.664 1.00 97.31 90 GLU A O 1
ATOM 689 N N . ILE A 1 91 ? 5.319 4.019 4.570 1.00 97.62 91 ILE A N 1
ATOM 690 C CA . ILE A 1 91 ? 5.649 2.695 4.030 1.00 97.62 91 ILE A CA 1
ATOM 691 C C . ILE A 1 91 ? 4.777 2.382 2.802 1.00 97.62 91 ILE A C 1
ATOM 693 O O . ILE A 1 91 ? 5.281 1.881 1.802 1.00 97.62 91 ILE A O 1
ATOM 697 N N . LEU A 1 92 ? 3.474 2.695 2.833 1.00 98.06 92 LEU A N 1
ATOM 698 C CA . LEU A 1 92 ? 2.598 2.531 1.664 1.00 98.06 92 LEU A CA 1
ATOM 699 C C . LEU A 1 92 ? 3.011 3.431 0.491 1.00 98.06 92 LEU A C 1
ATOM 701 O O . LEU A 1 92 ? 2.898 2.998 -0.655 1.00 98.06 92 LEU A O 1
ATOM 705 N N . ARG A 1 93 ? 3.502 4.647 0.763 1.00 97.31 93 ARG A N 1
ATOM 706 C CA . ARG A 1 93 ? 4.040 5.552 -0.263 1.00 97.31 93 ARG A CA 1
ATOM 707 C C . ARG A 1 93 ? 5.311 4.984 -0.886 1.00 97.31 93 ARG A C 1
ATOM 709 O O . ARG A 1 93 ? 5.402 4.956 -2.107 1.00 97.31 93 ARG A O 1
ATOM 716 N N . ASP A 1 94 ? 6.235 4.460 -0.085 1.00 96.25 94 ASP A N 1
ATOM 717 C CA . ASP A 1 94 ? 7.456 3.802 -0.569 1.00 96.25 94 ASP A CA 1
ATOM 718 C C . ASP A 1 94 ? 7.144 2.563 -1.424 1.00 96.25 94 ASP A C 1
ATOM 720 O O . ASP A 1 94 ? 7.753 2.354 -2.477 1.00 96.25 94 ASP A O 1
ATOM 724 N N . ILE A 1 95 ? 6.140 1.771 -1.029 1.00 96.81 95 ILE A N 1
ATOM 725 C CA . ILE A 1 95 ? 5.649 0.645 -1.834 1.00 96.81 95 ILE A CA 1
ATOM 726 C C . ILE A 1 95 ? 5.102 1.127 -3.188 1.00 96.81 95 ILE A C 1
ATOM 728 O O . ILE A 1 95 ? 5.456 0.566 -4.227 1.00 96.81 95 ILE A O 1
ATOM 732 N N . ASP A 1 96 ? 4.238 2.146 -3.187 1.00 96.88 96 ASP A N 1
ATOM 733 C CA . ASP A 1 96 ? 3.663 2.740 -4.403 1.00 96.88 96 ASP A CA 1
ATOM 734 C C . ASP A 1 96 ? 4.755 3.280 -5.337 1.00 96.88 96 ASP A C 1
ATOM 736 O O . ASP A 1 96 ? 4.721 3.042 -6.544 1.00 96.88 96 ASP A O 1
ATOM 740 N N . TYR A 1 97 ? 5.791 3.907 -4.774 1.00 93.12 97 TYR A N 1
ATOM 741 C CA . TYR A 1 97 ? 6.938 4.378 -5.541 1.00 93.12 97 TYR A CA 1
ATOM 742 C C . TYR A 1 97 ? 7.704 3.244 -6.219 1.00 93.12 97 TYR A C 1
ATOM 744 O O . TYR A 1 97 ? 7.981 3.332 -7.418 1.00 93.12 97 TYR A O 1
ATOM 752 N N . GLN A 1 98 ? 8.017 2.162 -5.502 1.00 93.44 98 GLN A N 1
ATOM 753 C CA . GLN A 1 98 ? 8.720 1.023 -6.101 1.00 93.44 98 GLN A CA 1
ATOM 754 C C . GLN A 1 98 ? 7.876 0.273 -7.139 1.00 93.44 98 GLN A C 1
ATOM 756 O O . GLN A 1 98 ? 8.424 -0.313 -8.076 1.00 93.44 98 GLN A O 1
ATOM 761 N N . ALA A 1 99 ? 6.546 0.313 -7.019 1.00 92.81 99 ALA A N 1
ATOM 762 C CA . ALA A 1 99 ? 5.643 -0.237 -8.026 1.00 92.81 99 ALA A CA 1
ATOM 763 C C . ALA A 1 99 ? 5.733 0.510 -9.373 1.00 92.81 99 ALA A C 1
ATOM 765 O O . ALA A 1 99 ? 5.504 -0.083 -10.438 1.00 92.81 99 ALA A O 1
ATOM 766 N N . GLY A 1 100 ? 6.082 1.800 -9.336 1.00 91.00 100 GLY A N 1
ATOM 767 C CA . GLY A 1 100 ? 6.234 2.655 -10.507 1.00 91.00 100 GLY A CA 1
ATOM 768 C C . GLY A 1 100 ? 4.961 2.699 -11.353 1.00 91.00 100 GLY A C 1
ATOM 769 O O . GLY A 1 100 ? 3.865 2.941 -10.864 1.00 91.00 100 GLY A O 1
ATOM 770 N N . ILE A 1 101 ? 5.086 2.447 -12.657 1.00 91.06 101 ILE A N 1
ATOM 771 C CA . ILE A 1 101 ? 3.935 2.443 -13.579 1.00 91.06 101 ILE A CA 1
ATOM 772 C C . ILE A 1 101 ? 3.151 1.122 -13.589 1.00 91.06 101 ILE A C 1
ATOM 774 O O . ILE A 1 101 ? 2.141 1.023 -14.280 1.00 91.06 101 ILE A O 1
ATOM 778 N N . LYS A 1 102 ? 3.632 0.081 -12.897 1.00 92.56 102 LYS A N 1
ATOM 779 C CA . LYS A 1 102 ? 3.076 -1.281 -12.995 1.00 92.56 102 LYS A CA 1
ATOM 780 C C . LYS A 1 102 ? 1.871 -1.478 -12.075 1.00 92.56 102 LYS A C 1
ATOM 782 O O . LYS A 1 102 ? 0.970 -2.253 -12.399 1.00 92.56 102 LYS A O 1
ATOM 787 N N . ALA A 1 103 ? 1.845 -0.777 -10.946 1.00 95.62 103 ALA A N 1
ATOM 788 C CA . ALA A 1 103 ? 0.706 -0.715 -10.044 1.00 95.62 103 ALA A CA 1
ATOM 789 C C . ALA A 1 103 ? 0.675 0.627 -9.304 1.00 95.62 103 ALA A C 1
ATOM 791 O O . ALA A 1 103 ? 1.656 1.357 -9.311 1.00 95.62 103 ALA A O 1
ATOM 792 N N . SER A 1 104 ? -0.456 0.937 -8.674 1.00 96.44 104 SER A N 1
ATOM 793 C CA . SER A 1 104 ? -0.595 2.085 -7.773 1.00 96.44 104 SER A CA 1
ATOM 794 C C . SER A 1 104 ? -1.394 1.724 -6.526 1.00 96.44 104 SER A C 1
ATOM 796 O O . SER A 1 104 ? -2.293 0.880 -6.587 1.00 96.44 104 SER A O 1
ATOM 798 N N . ILE A 1 105 ? -1.102 2.381 -5.410 1.00 97.88 105 ILE A N 1
ATOM 799 C CA . ILE A 1 105 ? -1.808 2.247 -4.139 1.00 97.88 105 ILE A CA 1
ATOM 800 C C . ILE A 1 105 ? -2.668 3.483 -3.905 1.00 97.88 105 ILE A C 1
ATOM 802 O O . ILE A 1 105 ? -2.240 4.621 -4.081 1.00 97.88 105 ILE A O 1
ATOM 806 N N . HIS A 1 106 ? -3.916 3.250 -3.515 1.00 98.25 106 HIS A N 1
ATOM 807 C CA . HIS A 1 106 ? -4.828 4.296 -3.068 1.00 98.25 106 HIS A CA 1
ATOM 808 C C . HIS A 1 106 ? -5.364 3.933 -1.692 1.00 98.25 106 HIS A C 1
ATOM 810 O O . HIS A 1 106 ? -5.729 2.787 -1.438 1.00 98.25 106 HIS A O 1
ATOM 816 N N . VAL A 1 107 ? -5.444 4.913 -0.806 1.00 98.44 107 VAL A N 1
ATOM 817 C CA . VAL A 1 107 ? -5.984 4.743 0.537 1.00 98.44 107 VAL A CA 1
ATOM 818 C C . VAL A 1 107 ? -7.236 5.589 0.672 1.00 98.44 107 VAL A C 1
ATOM 820 O O . VAL A 1 107 ? -7.242 6.781 0.380 1.00 98.44 107 VAL A O 1
ATOM 823 N N . TYR A 1 108 ? -8.291 4.962 1.177 1.00 97.88 108 TYR A N 1
ATOM 824 C CA . TYR A 1 108 ? -9.565 5.587 1.493 1.00 97.88 108 TYR A CA 1
ATOM 825 C C . TYR A 1 108 ? -9.780 5.532 3.010 1.00 97.88 108 TYR A C 1
ATOM 827 O O . TYR A 1 108 ? -10.312 4.535 3.510 1.00 97.88 108 TYR A O 1
ATOM 835 N N . PRO A 1 109 ? -9.369 6.571 3.767 1.00 96.44 109 PRO A N 1
ATOM 836 C CA . PRO A 1 109 ? -9.412 6.546 5.230 1.00 96.44 109 PRO A CA 1
ATOM 837 C C . PRO A 1 109 ? -10.822 6.380 5.794 1.00 96.44 109 PRO A C 1
ATOM 839 O O . PRO A 1 109 ? -11.026 5.601 6.720 1.00 96.44 109 PRO A O 1
ATOM 842 N N . ASN A 1 110 ? -11.805 7.054 5.190 1.00 96.25 110 ASN A N 1
ATOM 843 C CA . ASN A 1 110 ? -13.194 7.057 5.659 1.00 96.25 110 ASN A CA 1
ATOM 844 C C . ASN A 1 110 ? -13.845 5.668 5.598 1.00 96.25 110 ASN A C 1
ATOM 846 O O . ASN A 1 110 ? -14.641 5.320 6.462 1.00 96.25 110 ASN A O 1
ATOM 850 N N . SER A 1 111 ? -13.509 4.870 4.582 1.00 97.06 111 SER A N 1
ATOM 851 C CA . SER A 1 111 ? -14.018 3.504 4.411 1.00 97.06 111 SER A CA 1
ATOM 852 C C . SER A 1 111 ? -13.045 2.430 4.903 1.00 97.06 111 SER A C 1
ATOM 854 O O . SER A 1 111 ? -13.354 1.246 4.792 1.00 97.06 111 SER A O 1
ATOM 856 N N . GLN A 1 112 ? -11.870 2.828 5.405 1.00 97.81 112 GLN A N 1
ATOM 857 C CA . GLN A 1 112 ? -10.779 1.945 5.827 1.00 97.81 112 GLN A CA 1
ATOM 858 C C . GLN A 1 112 ? -10.401 0.912 4.752 1.00 97.81 112 GLN A C 1
ATOM 860 O O . GLN A 1 112 ? -10.326 -0.290 5.015 1.00 97.81 112 GLN A O 1
ATOM 865 N N . VAL A 1 113 ? -10.186 1.376 3.515 1.00 98.44 113 VAL A N 1
ATOM 866 C CA . VAL A 1 113 ? -9.786 0.521 2.382 1.00 98.44 113 VAL A CA 1
ATOM 867 C C . VAL A 1 113 ? -8.438 0.968 1.826 1.00 98.44 113 VAL A C 1
ATOM 869 O O . VAL A 1 113 ? -8.241 2.151 1.559 1.00 98.44 113 VAL A O 1
ATOM 872 N N . VAL A 1 114 ? -7.531 0.013 1.630 1.00 98.62 114 VAL A N 1
ATOM 873 C CA . VAL A 1 114 ? -6.324 0.159 0.809 1.00 98.62 114 VAL A CA 1
ATOM 874 C C . VAL A 1 114 ? -6.564 -0.580 -0.502 1.00 98.62 114 VAL A C 1
ATOM 876 O O . VAL A 1 114 ? -6.825 -1.784 -0.508 1.00 98.62 114 VAL A O 1
ATOM 879 N N . GLU A 1 115 ? -6.497 0.134 -1.617 1.00 98.56 115 GLU A N 1
ATOM 880 C CA . GLU A 1 115 ? -6.618 -0.439 -2.950 1.00 98.56 115 GLU A CA 1
ATOM 881 C C . GLU A 1 115 ? -5.244 -0.578 -3.606 1.00 98.56 115 GLU A C 1
ATOM 883 O O . GLU A 1 115 ? -4.524 0.408 -3.733 1.00 98.56 115 GLU A O 1
ATOM 888 N N . LEU A 1 116 ? -4.913 -1.782 -4.074 1.00 98.19 116 LEU A N 1
ATOM 889 C CA . LEU A 1 116 ? -3.777 -2.041 -4.958 1.00 98.19 116 LEU A CA 1
ATOM 890 C C . LEU A 1 116 ? -4.301 -2.193 -6.387 1.00 98.19 116 LEU A C 1
ATOM 892 O O . LEU A 1 116 ? -5.103 -3.083 -6.667 1.00 98.19 116 LEU A O 1
ATOM 896 N N . ARG A 1 117 ? -3.871 -1.321 -7.295 1.00 97.50 117 ARG A N 1
ATOM 897 C CA . ARG A 1 117 ? -4.398 -1.228 -8.660 1.00 97.50 117 ARG A CA 1
ATOM 898 C C . ARG A 1 117 ? -3.318 -1.578 -9.671 1.00 97.50 117 ARG A C 1
ATOM 900 O O . ARG A 1 117 ? -2.389 -0.796 -9.846 1.00 97.50 117 ARG A O 1
ATOM 907 N N . TYR A 1 118 ? -3.454 -2.703 -10.365 1.00 96.44 118 TYR A N 1
ATOM 908 C CA . TYR A 1 118 ? -2.549 -3.086 -11.448 1.00 96.44 118 TYR A CA 1
ATOM 909 C C . TYR A 1 118 ? -2.818 -2.291 -12.723 1.00 96.44 118 TYR A C 1
ATOM 911 O O . TYR A 1 118 ? -3.969 -2.105 -13.129 1.00 96.44 118 TYR A O 1
ATOM 919 N N . ALA A 1 119 ? -1.749 -1.846 -13.380 1.00 92.06 119 ALA A N 1
ATOM 920 C CA . ALA A 1 119 ? -1.850 -1.131 -14.640 1.00 92.06 119 ALA A CA 1
ATOM 921 C C . ALA A 1 119 ? -2.219 -2.075 -15.796 1.00 92.06 119 ALA A C 1
ATOM 923 O O . ALA A 1 119 ? -1.737 -3.205 -15.890 1.00 92.06 119 ALA A O 1
ATOM 924 N N . LYS A 1 120 ? -3.038 -1.588 -16.735 1.00 85.81 120 LYS A N 1
ATOM 925 C CA . LYS A 1 120 ? -3.278 -2.263 -18.020 1.00 85.81 120 LYS A CA 1
ATOM 926 C C . LYS A 1 120 ? -2.128 -1.959 -18.983 1.00 85.81 120 LYS A C 1
ATOM 928 O O . LYS A 1 120 ? -2.275 -1.150 -19.888 1.00 85.81 120 LYS A O 1
ATOM 933 N N . ILE A 1 121 ? -0.973 -2.573 -18.744 1.00 72.19 121 ILE A N 1
ATOM 934 C CA . ILE A 1 121 ? 0.224 -2.412 -19.593 1.00 72.19 121 ILE A CA 1
ATOM 935 C C . ILE A 1 121 ? 0.366 -3.506 -20.661 1.00 72.19 121 ILE A C 1
ATOM 937 O O . ILE A 1 121 ? 1.138 -3.344 -21.598 1.00 72.19 121 ILE A O 1
ATOM 941 N N . TYR A 1 122 ? -0.413 -4.584 -20.557 1.00 59.53 122 TYR A N 1
ATOM 942 C CA . TYR A 1 122 ? -0.498 -5.643 -21.560 1.00 59.53 122 TYR A CA 1
ATOM 943 C C . TYR A 1 122 ? -1.968 -5.764 -21.978 1.00 59.53 122 TYR A C 1
ATOM 945 O O . TYR A 1 122 ? -2.801 -6.239 -21.202 1.00 59.53 122 TYR A O 1
ATOM 953 N N . SER A 1 123 ? -2.318 -5.233 -23.147 1.00 56.31 123 SER A N 1
ATOM 954 C CA . SER A 1 123 ? -3.614 -5.414 -23.817 1.00 56.31 123 SER A CA 1
ATOM 955 C C . SER A 1 123 ? -3.365 -5.883 -25.236 1.00 56.31 123 SER A C 1
ATOM 957 O O . SER A 1 123 ? -2.357 -5.422 -25.812 1.00 56.31 123 SER A O 1
#

Sequence (123 aa):
MAEAAVSVSDSMHEMARIEKVVVPPHKDNTLTIPNAYNLQARASVDWSGPIEELTSRIAKAAHYKVRILGKVPAIPILISLTIKDQSLAEILRDIDYQAGIKASIHVYPNSQVVELRYAKIYS

Secondary structure (DSSP, 8-state):
--HHHHHHHHHHHHHHHHHHHHS------TTTS---GGG--EEEEEEEEEHHHHHHHHHHHTTPEEEEESPPPSS--EEEEEEEEEEHHHHHHHHHHHHTTSEEEEEETTTTEEEEEE-----

Organism: NCBI:txid658187